Protein AF-A0A1G8VEV6-F1 (afdb_monomer_lite)

Sequence (70 aa):
MPKIVKILSFISQFTLIMLIPTIGCFFLGYYLDKKFGTSFLVIIFFFLGAAGGMTGVYKLVKNTFKDNDE

Foldseek 3Di:
DVPVVVVVVLVVLLCCLQVVLVCVLVVVLVVCVVPPPPCPVNVVSNVVSVVSNCVSNVVSVVVVVVVVVD

pLDDT: mean 70.82, std 8.05, range [42.0, 83.62]

Radius of gyration: 16.28 Å; chains: 1; bounding box: 40×13×49 Å

Structure (mmCIF, N/CA/C/O backbone):
data_AF-A0A1G8VEV6-F1
#
_entry.id   AF-A0A1G8VEV6-F1
#
loop_
_atom_site.group_PDB
_atom_site.id
_atom_site.type_symbol
_atom_site.label_atom_id
_atom_site.label_alt_id
_atom_site.label_comp_id
_atom_site.label_asym_id
_atom_site.label_entity_id
_atom_site.label_seq_id
_atom_site.pdbx_PDB_ins_code
_atom_site.Cartn_x
_atom_site.Cartn_y
_atom_site.Cartn_z
_atom_site.occupancy
_atom_site.B_iso_or_equiv
_atom_site.auth_seq_id
_atom_site.auth_comp_id
_atom_site.auth_asym_id
_atom_site.auth_atom_id
_atom_site.pdbx_PDB_model_num
ATOM 1 N N . MET A 1 1 ? 10.310 -8.461 -33.252 1.00 55.16 1 MET A N 1
ATOM 2 C CA . MET A 1 1 ? 9.056 -8.860 -32.572 1.00 55.16 1 MET A CA 1
ATOM 3 C C . MET A 1 1 ? 9.124 -9.026 -31.032 1.00 55.16 1 MET A C 1
ATOM 5 O O . MET A 1 1 ? 8.054 -9.197 -30.467 1.00 55.16 1 MET A O 1
ATOM 9 N N . PRO A 1 2 ? 10.258 -8.891 -30.294 1.00 66.50 2 PRO A N 1
ATOM 10 C CA . PRO A 1 2 ? 10.233 -9.059 -28.827 1.00 66.50 2 PRO A CA 1
ATOM 11 C C . PRO A 1 2 ? 9.821 -7.803 -28.025 1.00 66.50 2 PRO A C 1
ATOM 13 O O . PRO A 1 2 ? 9.564 -7.895 -26.831 1.00 66.50 2 PRO A O 1
ATOM 16 N N . LYS A 1 3 ? 9.733 -6.615 -28.642 1.00 63.97 3 LYS A N 1
ATOM 17 C CA . LYS A 1 3 ? 9.461 -5.361 -27.908 1.00 63.97 3 LYS A CA 1
ATOM 18 C C . LYS A 1 3 ? 8.027 -5.279 -27.361 1.00 63.97 3 LYS A C 1
ATOM 20 O O . LYS A 1 3 ? 7.832 -4.857 -26.229 1.00 63.97 3 LYS A O 1
ATOM 25 N N . ILE A 1 4 ? 7.040 -5.751 -28.132 1.00 75.06 4 ILE A N 1
ATOM 26 C CA . ILE A 1 4 ? 5.616 -5.709 -27.753 1.00 75.06 4 ILE A CA 1
ATOM 27 C C . ILE A 1 4 ? 5.341 -6.592 -26.528 1.00 75.06 4 ILE A C 1
ATOM 29 O O . ILE A 1 4 ? 4.676 -6.149 -25.601 1.00 75.06 4 ILE A O 1
ATOM 33 N N . VAL A 1 5 ? 5.896 -7.807 -26.476 1.00 77.19 5 VAL A N 1
ATOM 34 C CA . VAL A 1 5 ? 5.714 -8.717 -25.329 1.00 77.19 5 VAL A CA 1
ATOM 35 C C . VAL A 1 5 ? 6.383 -8.199 -24.054 1.00 77.19 5 VAL A C 1
ATOM 37 O O . VAL A 1 5 ? 5.834 -8.376 -22.969 1.00 77.19 5 VAL A O 1
ATOM 40 N N . LYS A 1 6 ? 7.515 -7.491 -24.172 1.00 70.62 6 LYS A N 1
ATOM 41 C CA . LYS A 1 6 ? 8.184 -6.856 -23.026 1.00 70.62 6 LYS A CA 1
ATOM 42 C C . LYS A 1 6 ? 7.348 -5.696 -22.465 1.00 70.62 6 LYS A C 1
ATOM 44 O O . LYS A 1 6 ? 7.126 -5.632 -21.261 1.00 70.62 6 LYS A O 1
ATOM 49 N N . ILE A 1 7 ? 6.810 -4.847 -23.346 1.00 75.94 7 ILE A N 1
ATOM 50 C CA . ILE A 1 7 ? 5.929 -3.720 -22.988 1.00 75.94 7 ILE A CA 1
ATOM 51 C C . ILE A 1 7 ? 4.605 -4.211 -22.384 1.00 75.94 7 ILE A C 1
ATOM 53 O O . ILE A 1 7 ? 4.157 -3.677 -21.373 1.00 75.94 7 ILE A O 1
ATOM 57 N N . LEU A 1 8 ? 4.007 -5.263 -22.951 1.00 79.44 8 LEU A N 1
ATOM 58 C CA . LEU A 1 8 ? 2.803 -5.902 -22.410 1.00 79.44 8 LEU A CA 1
ATOM 59 C C . LEU A 1 8 ? 3.051 -6.487 -21.015 1.00 79.44 8 LEU A C 1
ATOM 61 O O . LEU A 1 8 ? 2.242 -6.292 -20.116 1.00 79.44 8 LEU A O 1
ATOM 65 N N . SER A 1 9 ? 4.184 -7.160 -20.798 1.00 79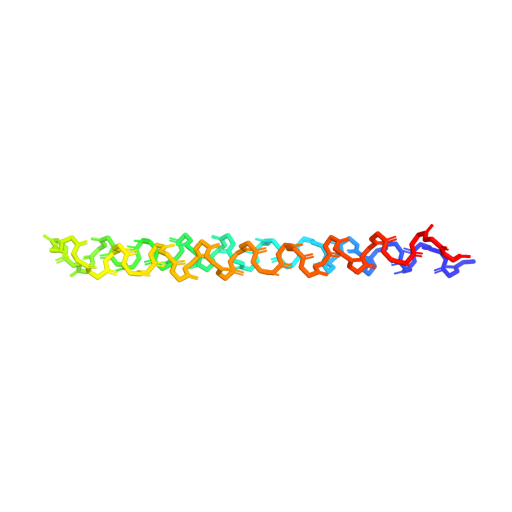.62 9 SER A N 1
ATOM 66 C CA . SER A 1 9 ? 4.512 -7.687 -19.470 1.00 79.62 9 SER A CA 1
ATOM 67 C C . SER A 1 9 ? 4.715 -6.564 -18.445 1.00 79.62 9 SER A C 1
ATOM 69 O O . SER A 1 9 ? 4.249 -6.680 -17.312 1.00 79.62 9 SER A O 1
ATOM 71 N N . PHE A 1 10 ? 5.326 -5.447 -18.851 1.00 74.75 10 PHE A N 1
ATOM 72 C CA . PHE A 1 10 ? 5.471 -4.255 -18.013 1.00 74.75 10 PHE A CA 1
ATOM 73 C C . PHE A 1 10 ? 4.124 -3.632 -17.640 1.00 74.75 10 PHE A C 1
ATOM 75 O O . PHE A 1 10 ? 3.901 -3.333 -16.468 1.00 74.75 10 PHE A O 1
ATOM 82 N N . ILE A 1 11 ? 3.211 -3.473 -18.606 1.00 80.56 11 ILE A N 1
ATOM 83 C CA . ILE A 1 11 ? 1.893 -2.883 -18.345 1.00 80.56 11 ILE A CA 1
ATOM 84 C C . ILE A 1 11 ? 1.055 -3.791 -17.442 1.00 80.56 11 ILE A C 1
ATOM 86 O O . ILE A 1 11 ? 0.430 -3.310 -16.502 1.00 80.56 11 ILE A O 1
ATOM 90 N N . SER A 1 12 ? 1.097 -5.111 -17.655 1.00 83.62 12 SER A N 1
ATOM 91 C CA . SER A 1 12 ? 0.397 -6.068 -16.800 1.00 83.62 12 SER A CA 1
ATOM 92 C C . SER A 1 12 ? 0.950 -6.051 -15.382 1.00 83.62 12 SER A C 1
ATOM 94 O O . SER A 1 12 ? 0.169 -6.020 -14.439 1.00 83.62 12 SER A O 1
ATOM 96 N N . GLN A 1 13 ? 2.272 -6.008 -15.208 1.00 64.62 13 GLN A N 1
ATOM 97 C CA . GLN A 1 13 ? 2.879 -5.896 -13.881 1.00 64.62 13 GLN A CA 1
ATOM 98 C C . GLN A 1 13 ? 2.527 -4.558 -13.213 1.00 64.62 13 GLN A C 1
ATOM 100 O O . GLN A 1 13 ? 2.163 -4.553 -12.038 1.00 64.62 13 GLN A O 1
ATOM 105 N N . PHE A 1 14 ? 2.545 -3.448 -13.960 1.00 75.56 14 PHE A N 1
ATOM 106 C CA . PHE A 1 14 ? 2.177 -2.114 -13.473 1.00 75.56 14 PHE A CA 1
ATOM 107 C C . PHE A 1 14 ? 0.724 -2.027 -13.023 1.00 75.56 14 PHE A C 1
ATOM 109 O O . PHE A 1 14 ? 0.416 -1.516 -11.946 1.00 75.56 14 PHE A O 1
ATOM 116 N N . THR A 1 15 ? -0.188 -2.556 -13.824 1.00 73.62 15 THR A N 1
ATOM 117 C CA . THR A 1 15 ? -1.592 -2.576 -13.448 1.00 73.62 15 THR A CA 1
ATOM 118 C C . THR A 1 15 ? -1.811 -3.545 -12.298 1.00 73.62 15 THR A C 1
ATOM 120 O O . THR A 1 15 ? -2.467 -3.165 -11.343 1.00 73.62 15 THR A O 1
ATOM 123 N N . LEU A 1 16 ? -1.224 -4.745 -12.305 1.00 80.12 16 LEU A N 1
ATOM 124 C CA . LEU A 1 16 ? -1.396 -5.716 -11.218 1.00 80.12 16 LEU A CA 1
ATOM 125 C C . LEU A 1 16 ? -0.877 -5.192 -9.874 1.00 80.12 16 LEU A C 1
ATOM 127 O O . LEU A 1 16 ? -1.567 -5.341 -8.868 1.00 80.12 16 LEU A O 1
ATOM 131 N N . ILE A 1 17 ? 0.284 -4.534 -9.833 1.00 72.50 17 ILE A N 1
ATOM 132 C CA . ILE A 1 17 ? 0.847 -4.027 -8.573 1.00 72.50 17 ILE A CA 1
ATOM 133 C C . ILE A 1 17 ? 0.025 -2.879 -7.970 1.00 72.50 17 ILE A C 1
ATOM 135 O O . ILE A 1 17 ? 0.106 -2.670 -6.766 1.00 72.50 17 ILE A O 1
ATOM 139 N N . MET A 1 18 ? -0.717 -2.113 -8.782 1.00 72.25 18 MET A N 1
ATOM 140 C CA . MET A 1 18 ? -1.599 -1.030 -8.320 1.00 72.25 18 MET A CA 1
ATOM 141 C C . MET A 1 18 ? -3.021 -1.542 -8.059 1.00 72.25 18 MET A C 1
ATOM 143 O O . MET A 1 18 ? -3.655 -1.174 -7.076 1.00 72.25 18 MET A O 1
ATOM 147 N N . LEU A 1 19 ? -3.511 -2.441 -8.912 1.00 80.81 19 LEU A N 1
ATOM 148 C CA . LEU A 1 19 ? -4.859 -3.000 -8.865 1.00 80.81 19 LEU A CA 1
ATOM 149 C C . LEU A 1 19 ? -5.043 -3.942 -7.674 1.00 80.81 19 LEU A C 1
ATOM 151 O O . LEU A 1 19 ? -6.079 -3.882 -7.015 1.00 80.81 19 LEU A O 1
ATOM 155 N N . ILE A 1 20 ? -4.044 -4.777 -7.364 1.00 77.88 20 ILE A N 1
ATOM 156 C CA . ILE A 1 20 ? -4.082 -5.682 -6.206 1.00 77.88 20 ILE A CA 1
ATOM 157 C C . ILE A 1 20 ? -4.268 -4.907 -4.893 1.00 77.88 20 ILE A C 1
ATOM 159 O O . ILE A 1 20 ? -5.191 -5.249 -4.156 1.00 77.88 20 ILE A O 1
ATOM 163 N N . PRO A 1 21 ? -3.478 -3.864 -4.571 1.00 73.44 21 PRO A N 1
ATOM 164 C CA . PRO A 1 21 ? -3.706 -3.079 -3.367 1.00 73.44 21 PRO A CA 1
ATOM 165 C C . PRO A 1 21 ? -4.957 -2.203 -3.442 1.00 73.44 21 PRO A C 1
ATOM 167 O O . PRO A 1 21 ? -5.571 -2.015 -2.401 1.00 73.44 21 PRO A O 1
ATOM 170 N N . THR A 1 22 ? -5.400 -1.710 -4.607 1.00 80.19 22 THR A N 1
ATOM 171 C CA . THR A 1 22 ? -6.694 -1.004 -4.712 1.00 80.19 22 THR A CA 1
ATOM 172 C C . THR A 1 22 ? -7.857 -1.924 -4.354 1.00 80.19 22 THR A C 1
ATOM 174 O O . THR A 1 22 ? -8.662 -1.569 -3.497 1.00 80.19 22 THR A O 1
ATOM 177 N N . ILE A 1 23 ? -7.931 -3.123 -4.942 1.00 79.00 23 ILE A N 1
ATOM 178 C CA . ILE A 1 23 ? -8.969 -4.104 -4.597 1.00 79.00 23 ILE A CA 1
ATOM 179 C C . ILE A 1 23 ? -8.775 -4.610 -3.166 1.00 79.00 23 ILE A C 1
ATOM 181 O O . ILE A 1 23 ? -9.749 -4.732 -2.431 1.00 79.00 23 ILE A O 1
ATOM 185 N N . GLY A 1 24 ? -7.533 -4.832 -2.739 1.00 76.75 24 GLY A N 1
ATOM 186 C CA . GLY A 1 24 ? -7.188 -5.235 -1.379 1.00 76.75 24 GLY A CA 1
ATOM 187 C C . GLY A 1 24 ? -7.660 -4.226 -0.335 1.00 76.75 24 GLY A C 1
ATOM 188 O O . GLY A 1 24 ? -8.373 -4.607 0.584 1.00 76.75 24 GLY A O 1
ATOM 189 N N . CYS A 1 25 ? -7.343 -2.940 -0.501 1.00 71.75 25 CYS A N 1
ATOM 190 C CA . CYS A 1 25 ? -7.809 -1.855 0.365 1.00 71.75 25 CYS A CA 1
ATOM 191 C C . CYS A 1 25 ? -9.319 -1.675 0.307 1.00 71.75 25 CYS A C 1
ATOM 193 O O . CYS A 1 25 ? -9.937 -1.471 1.345 1.00 71.75 25 CYS A O 1
ATOM 195 N N . PHE A 1 26 ? -9.922 -1.735 -0.879 1.00 71.88 26 PHE A N 1
ATOM 196 C CA . PHE A 1 26 ? -11.359 -1.530 -1.025 1.00 71.88 26 PHE A CA 1
ATOM 197 C C . PHE A 1 26 ? -12.152 -2.673 -0.380 1.00 71.88 26 PHE A C 1
ATOM 199 O O . PHE A 1 26 ? -13.120 -2.434 0.338 1.00 71.88 26 PHE A O 1
ATOM 206 N N . PHE A 1 27 ? -11.695 -3.915 -0.558 1.00 78.44 27 PHE A N 1
ATOM 207 C CA . PHE A 1 27 ? -12.296 -5.096 0.052 1.00 78.44 27 PHE A CA 1
ATOM 208 C C . PHE A 1 27 ? -12.085 -5.126 1.569 1.00 78.44 27 PHE A C 1
ATOM 210 O O . PHE A 1 27 ? -13.029 -5.392 2.310 1.00 78.44 27 PHE A O 1
ATOM 217 N N . LEU A 1 28 ? -10.878 -4.803 2.047 1.00 73.62 28 LEU A N 1
ATOM 218 C CA . LEU A 1 28 ? -10.598 -4.693 3.480 1.00 73.62 28 LEU A CA 1
ATOM 219 C C . LEU A 1 28 ? -11.370 -3.556 4.139 1.00 73.62 28 LEU A C 1
ATOM 221 O O . LEU A 1 28 ? -11.924 -3.754 5.216 1.00 73.62 28 LEU A O 1
ATOM 225 N N . GLY A 1 29 ? -11.431 -2.396 3.488 1.00 70.44 29 GLY A N 1
ATOM 226 C CA . GLY A 1 29 ? -12.203 -1.245 3.937 1.00 70.44 29 GLY A CA 1
ATOM 227 C C . GLY A 1 29 ? -13.680 -1.594 4.057 1.00 70.44 29 GLY A C 1
ATOM 228 O O . GLY A 1 29 ? -14.253 -1.411 5.122 1.00 70.44 29 GLY A O 1
ATOM 229 N N . TYR A 1 30 ? -14.263 -2.205 3.021 1.00 71.19 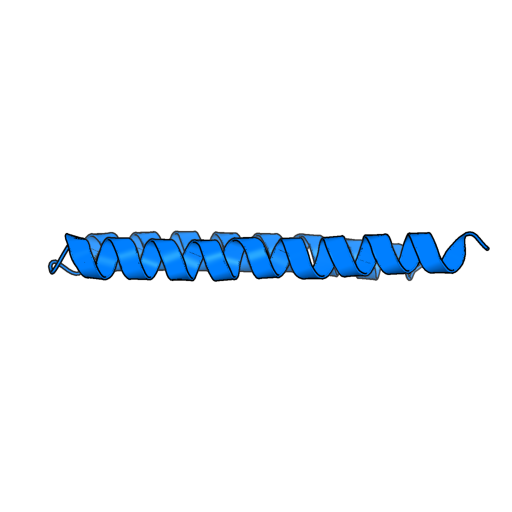30 TYR A N 1
ATOM 230 C CA . TYR A 1 30 ? -15.658 -2.654 3.033 1.00 71.19 30 TYR A CA 1
ATOM 231 C C . TYR A 1 30 ? -15.930 -3.737 4.092 1.00 71.19 30 TYR A C 1
ATOM 233 O O . TYR A 1 30 ? -16.952 -3.708 4.779 1.00 71.19 30 TYR A O 1
ATOM 241 N N . TYR A 1 31 ? -15.014 -4.695 4.262 1.00 70.38 31 TYR A N 1
ATOM 242 C CA . TYR A 1 31 ? -15.166 -5.768 5.245 1.00 70.38 31 TYR A CA 1
ATOM 243 C C . TYR A 1 31 ? -15.029 -5.267 6.691 1.00 70.38 31 TYR A C 1
ATOM 245 O O 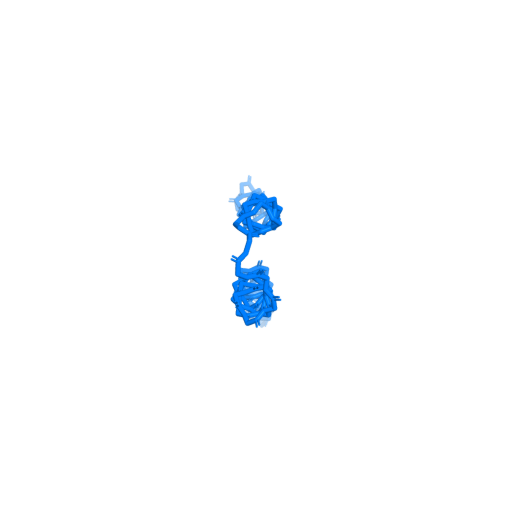. TYR A 1 31 ? -15.759 -5.735 7.566 1.00 70.38 31 TYR A O 1
ATOM 253 N N . LEU A 1 32 ? -14.135 -4.307 6.958 1.00 65.25 32 LEU A N 1
ATOM 254 C CA . LEU A 1 32 ? -14.024 -3.675 8.275 1.00 65.25 32 LEU A CA 1
ATOM 255 C C . LEU A 1 32 ? -15.187 -2.723 8.568 1.00 65.25 32 LEU A C 1
ATOM 257 O O . LEU A 1 32 ? -15.684 -2.735 9.695 1.00 65.25 32 LEU A O 1
ATOM 261 N N . ASP A 1 33 ? -15.632 -1.949 7.578 1.00 66.12 33 ASP A N 1
ATOM 262 C CA . ASP A 1 33 ? -16.778 -1.038 7.688 1.00 66.12 33 ASP A CA 1
ATOM 263 C C . ASP A 1 33 ? -18.040 -1.804 8.104 1.00 66.12 33 ASP A C 1
ATOM 265 O O . ASP A 1 33 ? -18.693 -1.470 9.093 1.00 66.12 33 ASP A O 1
ATOM 269 N N . LYS A 1 34 ? -18.286 -2.948 7.455 1.00 67.69 34 LYS A N 1
ATOM 270 C CA . LYS A 1 34 ? -19.414 -3.828 7.778 1.00 67.69 34 LYS A CA 1
ATOM 271 C C . LYS A 1 34 ? -19.309 -4.489 9.157 1.00 67.69 34 LYS A C 1
ATOM 273 O O . LYS A 1 34 ? -20.333 -4.864 9.727 1.00 67.69 34 LYS A O 1
ATOM 278 N N . LYS A 1 35 ? -18.093 -4.711 9.671 1.00 58.91 35 LYS A N 1
ATOM 279 C CA . LYS A 1 35 ? -17.877 -5.560 10.851 1.00 58.91 35 LYS A CA 1
ATOM 280 C C . LYS A 1 35 ? -17.701 -4.787 12.152 1.00 58.91 35 LYS A C 1
ATOM 282 O O . LYS A 1 35 ? -18.028 -5.355 13.191 1.00 58.91 35 LYS A O 1
ATOM 287 N N . PHE A 1 36 ? -17.155 -3.568 12.136 1.00 55.50 36 PHE A N 1
ATOM 288 C CA . PHE A 1 36 ? -16.571 -3.039 13.371 1.00 55.50 36 PHE A CA 1
ATOM 289 C C . PHE A 1 36 ? -17.328 -1.937 14.099 1.00 55.50 36 PHE A C 1
ATOM 291 O O . PHE A 1 36 ? -17.322 -2.001 15.323 1.00 55.50 36 PHE A O 1
ATOM 298 N N . GLY A 1 37 ? -17.947 -0.939 13.457 1.00 61.25 37 GLY A N 1
ATOM 299 C CA . GLY A 1 37 ? -18.669 0.139 14.176 1.00 61.25 37 GLY A CA 1
ATOM 300 C C . GLY A 1 37 ? -17.901 0.830 15.335 1.00 61.25 37 GLY A C 1
ATOM 301 O O . GLY A 1 37 ? -18.473 1.626 16.067 1.00 61.25 37 GLY A O 1
ATOM 302 N N . THR A 1 38 ? -16.611 0.518 15.509 1.00 53.38 38 THR A N 1
ATOM 303 C CA . THR A 1 38 ? -15.730 0.841 16.634 1.00 53.38 38 THR A CA 1
ATOM 304 C C . THR A 1 38 ? -14.384 1.168 15.996 1.00 53.38 38 THR A C 1
ATOM 306 O O . THR A 1 38 ? -13.622 0.284 15.600 1.00 53.38 38 THR A O 1
ATOM 309 N N . SER A 1 39 ? -14.142 2.462 15.799 1.00 58.91 39 SER A N 1
ATOM 310 C CA . SER A 1 39 ? -13.226 3.068 14.818 1.00 58.91 39 SER A CA 1
ATOM 311 C C . SER A 1 39 ? -11.737 2.691 14.896 1.00 58.91 39 SER A C 1
ATOM 313 O O . SER A 1 39 ? -10.960 3.098 14.036 1.00 58.91 39 SER A O 1
ATOM 315 N N . PHE A 1 40 ? -11.302 1.922 15.894 1.00 64.06 40 PHE A N 1
ATOM 316 C CA . PHE A 1 40 ? -9.877 1.722 16.175 1.00 64.06 40 PHE A CA 1
ATOM 317 C C . PHE A 1 40 ? -9.178 0.758 15.200 1.00 64.06 40 PHE A C 1
ATOM 319 O O . PHE A 1 40 ? -8.068 1.022 14.740 1.00 64.06 40 PHE A O 1
ATOM 326 N N . LEU A 1 41 ? -9.835 -0.345 14.826 1.00 67.75 41 LEU A N 1
ATOM 327 C CA . LEU A 1 41 ? -9.250 -1.360 13.936 1.00 67.75 41 LEU A CA 1
ATOM 328 C C . LEU A 1 41 ? -9.202 -0.886 12.470 1.00 67.75 41 LEU A C 1
ATOM 330 O O . LEU A 1 41 ? -8.269 -1.220 11.743 1.00 67.75 41 LEU A O 1
ATOM 334 N N . VAL A 1 42 ? -10.159 -0.039 12.069 1.00 68.56 42 VAL A N 1
ATOM 335 C CA . VAL A 1 42 ? -10.213 0.614 10.746 1.00 68.56 42 VAL A CA 1
ATOM 336 C C . VAL A 1 42 ? -8.988 1.482 10.498 1.00 68.56 42 VAL A C 1
ATOM 338 O O . VAL A 1 42 ? -8.406 1.408 9.421 1.00 68.56 42 VAL A O 1
ATOM 341 N N . ILE A 1 43 ? -8.555 2.257 11.493 1.00 74.00 43 ILE A N 1
ATOM 342 C CA . ILE A 1 43 ? -7.398 3.149 11.362 1.00 74.00 43 ILE A CA 1
ATOM 343 C C . ILE A 1 43 ? -6.110 2.346 11.146 1.00 74.00 43 ILE A C 1
ATOM 345 O O . ILE A 1 43 ? -5.337 2.661 10.244 1.00 74.00 43 ILE A O 1
ATOM 349 N N . ILE A 1 44 ? -5.893 1.266 11.906 1.00 77.12 44 ILE A N 1
ATOM 350 C CA . ILE A 1 44 ? -4.709 0.410 11.724 1.00 77.12 44 ILE A CA 1
ATOM 351 C C . ILE A 1 44 ? -4.725 -0.245 10.339 1.00 77.12 44 ILE A C 1
ATOM 353 O O . ILE A 1 44 ? -3.700 -0.272 9.655 1.00 77.12 44 ILE A O 1
ATOM 357 N N . PHE A 1 45 ? -5.889 -0.728 9.897 1.00 75.62 45 PHE A N 1
ATOM 358 C CA . PHE A 1 45 ? -6.022 -1.350 8.584 1.00 75.62 45 PHE A CA 1
ATOM 359 C C . PHE A 1 45 ? -5.848 -0.346 7.439 1.00 75.62 45 PHE A C 1
ATOM 361 O O . PHE A 1 45 ? -5.245 -0.671 6.418 1.00 75.62 45 PHE A O 1
ATOM 368 N N . PHE A 1 46 ? -6.299 0.892 7.630 1.00 76.44 46 PHE A N 1
ATOM 369 C CA . PHE A 1 46 ? -6.080 1.989 6.695 1.00 76.44 46 PHE A CA 1
ATOM 370 C C . PHE A 1 46 ? -4.589 2.290 6.530 1.00 76.44 46 PHE A C 1
ATOM 372 O O . PHE A 1 46 ? -4.107 2.372 5.404 1.00 76.44 46 PHE A O 1
ATOM 379 N N . PHE A 1 47 ? -3.836 2.373 7.630 1.00 81.06 47 PHE A N 1
ATOM 380 C CA . PHE A 1 47 ? -2.387 2.574 7.573 1.00 81.06 47 PHE A CA 1
ATOM 381 C C . PHE A 1 47 ? -1.652 1.381 6.953 1.00 81.06 47 PHE A C 1
ATOM 383 O O . PHE A 1 47 ? -0.773 1.595 6.121 1.00 81.06 47 PHE A O 1
ATOM 390 N N . LEU A 1 48 ? -2.019 0.138 7.289 1.00 79.88 48 LEU A N 1
ATOM 391 C CA . LEU A 1 48 ? -1.429 -1.053 6.662 1.00 79.88 48 LEU A CA 1
ATOM 392 C C . LEU A 1 48 ? -1.732 -1.124 5.160 1.00 79.88 48 LEU A C 1
ATOM 394 O O . LEU A 1 48 ? -0.850 -1.451 4.368 1.00 79.88 48 LEU A O 1
ATOM 398 N N . GLY A 1 49 ? -2.962 -0.802 4.766 1.00 75.00 49 GLY A N 1
ATOM 399 C CA . GLY A 1 49 ? -3.393 -0.768 3.374 1.00 75.00 49 GLY A CA 1
ATOM 400 C C . GLY A 1 49 ? -2.715 0.351 2.583 1.00 75.00 49 GLY A C 1
ATOM 401 O O . GLY A 1 49 ? -2.175 0.103 1.506 1.00 75.00 49 GLY A O 1
ATOM 402 N N . ALA A 1 50 ? -2.660 1.563 3.139 1.00 77.38 50 ALA A N 1
ATOM 403 C CA . ALA A 1 50 ? -1.968 2.701 2.539 1.00 77.38 50 ALA A 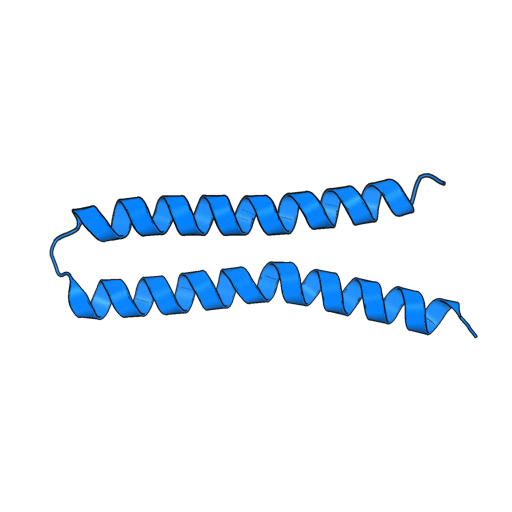CA 1
ATOM 404 C C . ALA A 1 50 ? -0.456 2.448 2.426 1.00 77.38 50 ALA A C 1
ATOM 406 O O . ALA A 1 50 ? 0.126 2.691 1.369 1.00 77.38 50 ALA A O 1
ATOM 407 N N . ALA A 1 51 ? 0.180 1.899 3.467 1.00 79.88 51 ALA A N 1
ATOM 408 C CA . ALA A 1 51 ? 1.598 1.543 3.446 1.00 79.88 51 ALA A CA 1
ATOM 409 C C . ALA A 1 51 ? 1.893 0.398 2.463 1.00 79.88 51 ALA A C 1
ATOM 411 O O . ALA A 1 51 ? 2.879 0.459 1.724 1.00 79.88 51 ALA A O 1
ATOM 412 N N . GLY A 1 52 ? 1.029 -0.619 2.399 1.00 77.00 52 GLY A N 1
ATOM 413 C CA . GLY A 1 52 ? 1.138 -1.725 1.446 1.00 77.00 52 GLY A CA 1
ATOM 414 C C . GLY A 1 52 ? 0.955 -1.271 -0.004 1.00 77.00 52 GLY A C 1
ATOM 415 O O . GLY A 1 52 ? 1.761 -1.623 -0.867 1.00 77.00 52 GLY A O 1
ATOM 416 N N . GLY A 1 53 ? -0.047 -0.425 -0.259 1.00 72.69 53 GLY A N 1
ATOM 417 C CA . GLY A 1 53 ? -0.306 0.176 -1.566 1.00 72.69 53 GLY A CA 1
ATOM 418 C C . GLY A 1 53 ? 0.833 1.077 -2.029 1.00 72.69 53 GLY A C 1
ATOM 419 O O . GLY A 1 53 ? 1.366 0.869 -3.119 1.00 72.69 53 GLY A O 1
ATOM 420 N N . MET A 1 54 ? 1.282 2.009 -1.180 1.00 71.31 54 MET A N 1
ATOM 421 C CA . MET A 1 54 ? 2.430 2.868 -1.489 1.00 71.31 54 MET A CA 1
ATOM 422 C C . MET A 1 54 ? 3.695 2.047 -1.759 1.00 71.31 54 MET A C 1
ATOM 424 O O . MET A 1 54 ? 4.393 2.320 -2.730 1.00 71.31 54 MET A O 1
ATOM 428 N N . THR A 1 55 ? 3.977 1.004 -0.973 1.00 75.25 55 THR A N 1
ATOM 429 C CA . THR A 1 55 ? 5.181 0.172 -1.159 1.00 75.25 55 THR A CA 1
ATOM 430 C C . THR A 1 55 ? 5.152 -0.624 -2.469 1.00 75.25 55 THR A C 1
ATOM 432 O O . THR A 1 55 ? 6.183 -0.733 -3.138 1.00 75.25 55 THR A O 1
ATOM 435 N N . GLY A 1 56 ? 3.991 -1.166 -2.856 1.00 71.75 56 GLY A N 1
ATOM 436 C CA . GLY A 1 56 ? 3.817 -1.881 -4.125 1.00 71.75 56 GLY A CA 1
ATOM 437 C C . GLY A 1 56 ? 4.056 -0.968 -5.329 1.00 71.75 56 GLY A C 1
ATOM 438 O O . GLY A 1 56 ? 4.895 -1.267 -6.181 1.00 71.75 56 GLY A O 1
ATOM 439 N N . VAL A 1 57 ? 3.402 0.196 -5.335 1.00 71.50 57 VAL A N 1
ATOM 440 C CA . VAL A 1 57 ? 3.575 1.237 -6.359 1.00 71.50 57 VAL A CA 1
ATOM 441 C C . VAL A 1 57 ? 5.029 1.698 -6.447 1.00 71.50 57 VAL A C 1
ATOM 443 O O . VAL A 1 57 ? 5.602 1.734 -7.535 1.00 71.50 57 VAL A O 1
ATOM 446 N N . TYR A 1 58 ? 5.651 2.000 -5.306 1.00 69.38 58 TYR A N 1
ATOM 447 C CA . TYR A 1 58 ? 7.004 2.550 -5.258 1.00 69.38 58 TYR A CA 1
ATOM 448 C C . TYR A 1 58 ? 8.051 1.568 -5.793 1.00 69.38 58 TYR A C 1
ATOM 450 O O . TYR A 1 58 ? 8.936 1.961 -6.553 1.00 69.38 58 TYR A O 1
ATOM 458 N N . LYS A 1 59 ? 7.946 0.276 -5.450 1.00 71.12 59 LYS A N 1
ATOM 459 C CA . LYS A 1 59 ? 8.848 -0.759 -5.985 1.00 71.12 59 LYS A CA 1
ATOM 460 C C . LYS A 1 59 ? 8.731 -0.897 -7.495 1.00 71.12 59 LYS A C 1
ATOM 462 O O . LYS A 1 59 ? 9.746 -1.067 -8.165 1.00 71.12 59 LYS A O 1
ATOM 467 N N . LEU A 1 60 ? 7.516 -0.823 -8.021 1.00 70.38 60 LEU A N 1
ATOM 468 C CA . LEU A 1 60 ? 7.312 -1.006 -9.443 1.00 70.38 60 LEU A CA 1
ATOM 469 C C . LEU A 1 60 ? 7.737 0.221 -10.251 1.00 70.38 60 LEU A C 1
ATOM 471 O O . LEU A 1 60 ? 8.460 0.061 -11.227 1.00 70.38 60 LEU A O 1
ATOM 475 N N . VAL A 1 61 ? 7.390 1.432 -9.806 1.00 73.56 61 VAL A N 1
ATOM 476 C CA . VAL A 1 61 ? 7.878 2.674 -10.427 1.00 73.56 61 VAL A CA 1
ATOM 477 C C . VAL A 1 61 ? 9.406 2.709 -10.413 1.00 73.56 61 VAL A C 1
ATOM 479 O O . VAL A 1 61 ? 10.018 2.976 -11.443 1.00 73.56 61 VAL A O 1
ATOM 482 N N . LYS A 1 62 ? 10.035 2.362 -9.283 1.00 73.25 62 LYS A N 1
ATOM 483 C CA . LYS A 1 62 ? 11.497 2.310 -9.167 1.00 73.25 62 LYS A CA 1
ATOM 484 C C . LYS A 1 62 ? 12.131 1.30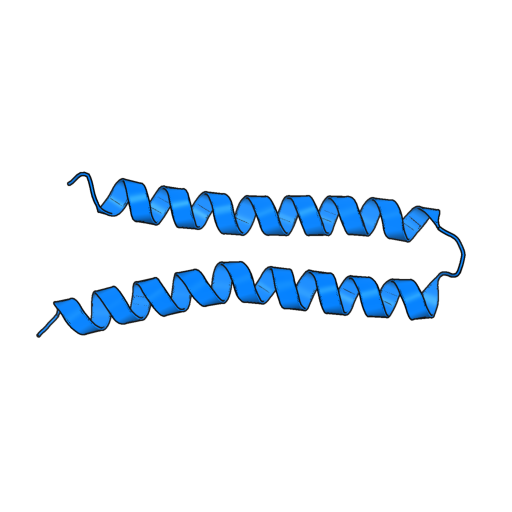3 -10.128 1.00 73.25 62 LYS A C 1
ATOM 486 O O . LYS A 1 62 ? 13.162 1.611 -10.715 1.00 73.25 62 LYS A O 1
ATOM 491 N N . ASN A 1 63 ? 11.544 0.117 -10.289 1.00 68.06 63 ASN A N 1
ATOM 492 C CA . ASN A 1 63 ? 12.060 -0.882 -11.224 1.00 68.06 63 ASN A CA 1
ATOM 493 C C . ASN A 1 63 ? 11.867 -0.457 -12.683 1.00 68.06 63 ASN A C 1
ATOM 495 O O . ASN A 1 63 ? 12.792 -0.627 -13.463 1.00 68.06 63 ASN A O 1
ATOM 499 N N . THR A 1 64 ? 10.727 0.141 -13.043 1.00 66.94 64 THR A N 1
ATOM 500 C CA . THR A 1 64 ? 10.511 0.682 -14.393 1.00 66.94 64 THR A CA 1
ATOM 501 C C . THR A 1 64 ? 11.500 1.797 -14.708 1.00 66.94 64 THR A C 1
ATOM 503 O O . THR A 1 64 ? 12.130 1.755 -15.754 1.00 66.94 64 THR A O 1
ATOM 506 N N . PHE A 1 65 ? 11.680 2.773 -13.815 1.00 68.56 65 PHE A N 1
ATOM 507 C CA . PHE A 1 65 ? 12.638 3.861 -14.037 1.00 68.56 65 PHE A CA 1
ATOM 508 C C . PHE A 1 65 ? 14.068 3.344 -14.176 1.00 68.56 65 PHE A C 1
ATOM 510 O O . PHE A 1 65 ? 14.781 3.752 -15.080 1.00 68.56 65 PHE A O 1
ATOM 517 N N . LYS A 1 66 ? 14.460 2.389 -13.332 1.00 66.19 66 LYS A N 1
ATOM 518 C CA . LYS A 1 66 ? 15.791 1.787 -13.383 1.00 66.19 66 LYS A CA 1
ATOM 519 C C . LYS A 1 66 ? 16.047 0.981 -14.668 1.00 66.19 66 LYS A C 1
ATOM 521 O O . LYS A 1 66 ? 17.188 0.903 -15.088 1.00 66.19 66 LYS A O 1
ATOM 526 N N . ASP A 1 67 ? 15.008 0.421 -15.290 1.00 61.59 67 ASP A N 1
ATOM 527 C CA . ASP A 1 67 ? 15.100 -0.301 -16.574 1.00 61.59 67 ASP A CA 1
ATOM 528 C C . ASP A 1 67 ? 15.172 0.648 -17.793 1.00 61.59 67 ASP A C 1
ATOM 530 O O . ASP A 1 67 ? 15.393 0.180 -18.904 1.00 61.59 67 ASP A O 1
ATOM 534 N N . ASN A 1 68 ? 14.957 1.963 -17.615 1.00 53.81 68 ASN A N 1
ATOM 535 C CA . ASN A 1 68 ? 15.020 2.972 -18.688 1.00 53.81 68 ASN A CA 1
ATOM 536 C C . ASN A 1 68 ? 16.330 3.796 -18.696 1.00 53.81 68 ASN A C 1
ATOM 538 O O . ASN A 1 68 ? 16.494 4.631 -19.582 1.00 53.81 68 ASN A O 1
ATOM 542 N N . ASP A 1 69 ? 17.240 3.572 -17.740 1.00 52.44 69 ASP A N 1
ATOM 543 C CA . ASP A 1 69 ? 18.547 4.252 -17.629 1.00 52.44 69 ASP A CA 1
ATOM 544 C C . ASP A 1 69 ? 19.742 3.385 -18.118 1.00 52.44 69 ASP A C 1
ATOM 546 O O . ASP A 1 69 ? 20.894 3.788 -17.966 1.00 52.44 69 ASP A O 1
ATOM 550 N N . GLU A 1 70 ? 19.490 2.223 -18.742 1.00 42.00 70 GLU A N 1
ATOM 551 C CA . GLU A 1 70 ? 20.475 1.405 -19.493 1.00 42.00 70 GLU A CA 1
ATOM 552 C C . GLU A 1 70 ? 20.047 1.222 -20.959 1.00 42.00 70 GLU A C 1
ATOM 554 O O . GLU A 1 70 ? 20.938 1.228 -21.842 1.00 42.00 70 GLU A O 1
#

Secondary structure (DSSP, 8-state):
-HHHHHHHHHHHHHHHHHHHHHHHHHHHHHHHHHHH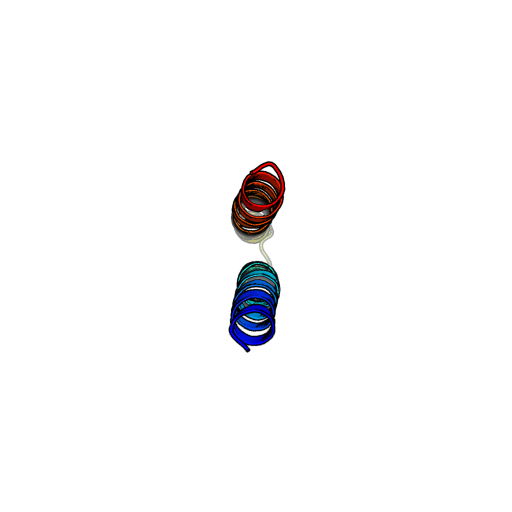-STHHHHHHHHHHHHHHHHHHHHHHHHHHHTT--